Protein AF-A0A971SVP7-F1 (afdb_monomer)

Secondary structure (DSSP, 8-state):
---SHHHHHHHHHHGGGEEEEEE-TTS-EEEEETTS-EEEE-HHHHHTTS-TT-PPP-------------

pLDDT: mean 72.86, std 16.47, range [41.62, 91.69]

Sequence (70 aa):
MRIDWTEKVLLKLVGKGALAYALHPDGLLSVVDRKGQKHWFSAAGYQHLMPSQLKPPASSQTLRGQDDQS

Mean predicted aligned error: 12.03 Å

Structure (mmCIF, N/CA/C/O backbone):
data_AF-A0A971SVP7-F1
#
_entry.id   AF-A0A971SVP7-F1
#
loop_
_atom_site.group_PDB
_atom_site.id
_atom_site.type_symbol
_atom_site.label_atom_id
_atom_site.label_alt_id
_atom_site.label_comp_id
_atom_site.label_asym_id
_atom_site.label_entity_id
_atom_site.label_seq_id
_atom_site.pdbx_PDB_ins_code
_atom_site.Cartn_x
_atom_site.Cartn_y
_atom_site.Cartn_z
_atom_site.occupancy
_atom_site.B_iso_or_equiv
_atom_site.auth_seq_id
_atom_site.auth_comp_id
_atom_site.auth_asym_id
_atom_site.auth_atom_id
_atom_site.pdbx_PDB_model_num
ATOM 1 N N . MET A 1 1 ? 11.416 -15.116 6.941 1.00 41.62 1 MET A N 1
ATOM 2 C CA . MET A 1 1 ? 10.330 -14.134 7.165 1.00 41.62 1 MET A CA 1
ATOM 3 C C . MET A 1 1 ? 10.212 -13.264 5.922 1.00 41.62 1 MET A C 1
ATOM 5 O O . MET A 1 1 ? 11.226 -12.756 5.471 1.00 41.62 1 MET A O 1
ATOM 9 N N . ARG A 1 2 ? 9.026 -13.192 5.301 1.00 48.53 2 ARG A N 1
ATOM 10 C CA . ARG A 1 2 ? 8.784 -12.550 3.987 1.00 48.53 2 ARG A CA 1
ATOM 11 C C . ARG A 1 2 ? 7.840 -11.342 4.109 1.00 48.53 2 ARG A C 1
ATOM 13 O O . ARG A 1 2 ? 7.080 -11.045 3.198 1.00 48.53 2 ARG A O 1
ATOM 20 N N . ILE A 1 3 ? 7.857 -10.702 5.272 1.00 53.66 3 ILE A N 1
ATOM 21 C CA . ILE A 1 3 ? 7.029 -9.554 5.634 1.00 53.66 3 ILE A CA 1
ATOM 22 C C . ILE A 1 3 ? 8.023 -8.495 6.061 1.00 53.66 3 ILE A C 1
ATOM 24 O O . ILE A 1 3 ? 8.700 -8.742 7.040 1.00 53.66 3 ILE A O 1
ATOM 28 N N . ASP A 1 4 ? 8.161 -7.395 5.319 1.00 65.44 4 ASP A N 1
ATOM 29 C CA . ASP A 1 4 ? 8.783 -6.180 5.875 1.00 65.44 4 ASP A CA 1
ATOM 30 C C . ASP A 1 4 ? 8.698 -4.979 4.925 1.00 65.44 4 ASP A C 1
ATOM 32 O O . ASP A 1 4 ? 8.503 -3.852 5.368 1.00 65.44 4 ASP A O 1
ATOM 36 N N . TRP A 1 5 ? 8.833 -5.175 3.609 1.00 72.31 5 TRP A N 1
ATOM 37 C CA . TRP A 1 5 ? 8.865 -4.030 2.687 1.00 72.31 5 TRP A CA 1
ATOM 38 C C . TRP A 1 5 ? 7.462 -3.512 2.358 1.00 72.31 5 TRP A C 1
ATOM 40 O O . TRP A 1 5 ? 7.233 -2.307 2.395 1.00 72.31 5 TRP A O 1
ATOM 50 N N . THR A 1 6 ? 6.507 -4.405 2.087 1.00 75.12 6 THR A N 1
ATOM 51 C CA . THR A 1 6 ? 5.153 -4.013 1.675 1.00 75.12 6 THR A CA 1
ATOM 52 C C . THR A 1 6 ? 4.441 -3.245 2.780 1.00 75.12 6 THR A C 1
ATOM 54 O O . THR A 1 6 ? 3.848 -2.206 2.522 1.00 75.12 6 THR A O 1
ATOM 57 N N . GLU A 1 7 ? 4.581 -3.687 4.030 1.00 78.50 7 GLU A N 1
ATOM 58 C CA . GLU A 1 7 ? 4.014 -2.990 5.184 1.00 78.50 7 GLU A CA 1
ATOM 59 C C . GLU A 1 7 ? 4.631 -1.595 5.376 1.00 78.50 7 GLU A C 1
ATOM 61 O O . GLU A 1 7 ? 3.903 -0.628 5.594 1.00 78.50 7 GLU A O 1
ATOM 66 N N . LYS A 1 8 ? 5.954 -1.449 5.198 1.00 80.44 8 LYS A N 1
ATOM 67 C CA . LYS A 1 8 ? 6.633 -0.141 5.250 1.00 80.44 8 LYS A CA 1
ATOM 68 C C . LYS A 1 8 ? 6.159 0.800 4.144 1.00 80.44 8 LYS A C 1
ATOM 70 O O . LYS A 1 8 ? 5.938 1.980 4.413 1.00 80.44 8 LYS A O 1
ATOM 75 N N . VAL A 1 9 ? 5.974 0.290 2.925 1.00 81.38 9 VAL A N 1
ATOM 76 C CA . VAL A 1 9 ? 5.440 1.069 1.798 1.00 81.38 9 VAL A CA 1
ATOM 77 C C . VAL A 1 9 ? 4.009 1.517 2.095 1.00 81.38 9 VAL A C 1
ATOM 79 O O . VAL A 1 9 ? 3.713 2.705 2.005 1.00 81.38 9 VAL A O 1
ATOM 82 N N . LEU A 1 10 ? 3.136 0.611 2.539 1.00 83.12 10 LEU A N 1
ATOM 83 C CA . LEU A 1 10 ? 1.745 0.940 2.872 1.00 83.12 10 LEU A CA 1
ATOM 84 C C . LEU A 1 10 ? 1.648 1.951 4.021 1.00 83.12 10 LEU A C 1
ATOM 86 O O . LEU A 1 10 ? 0.881 2.910 3.928 1.00 83.12 10 LEU A O 1
ATOM 90 N N . LEU A 1 11 ? 2.475 1.798 5.059 1.00 84.25 11 LEU A N 1
ATOM 91 C CA . LEU A 1 11 ? 2.562 2.748 6.168 1.00 84.25 11 LEU A CA 1
ATOM 92 C C . LEU A 1 11 ? 2.977 4.148 5.694 1.00 84.25 11 LEU A C 1
ATOM 94 O O . LEU A 1 11 ? 2.487 5.142 6.224 1.00 84.25 11 LEU A O 1
ATOM 98 N N . LYS A 1 12 ? 3.869 4.249 4.704 1.00 82.56 12 LYS A N 1
ATOM 99 C CA . LYS A 1 12 ? 4.292 5.535 4.130 1.00 82.56 12 LYS A CA 1
ATOM 100 C C . LYS A 1 12 ? 3.233 6.157 3.220 1.00 82.56 12 LYS A C 1
ATOM 102 O O . LYS A 1 12 ? 3.118 7.377 3.210 1.00 82.56 12 LYS A O 1
ATOM 107 N N . LEU A 1 13 ? 2.469 5.342 2.495 1.00 83.56 13 LEU A N 1
ATOM 108 C CA . LEU A 1 13 ? 1.453 5.814 1.551 1.00 83.56 13 LEU A CA 1
ATOM 109 C C . LEU A 1 13 ? 0.151 6.250 2.235 1.00 83.56 13 LEU A C 1
ATOM 111 O O . LEU A 1 13 ? -0.372 7.315 1.925 1.00 83.56 13 LEU A O 1
ATOM 115 N N . VAL A 1 14 ? -0.377 5.443 3.161 1.00 81.44 14 VAL A N 1
ATOM 116 C CA . VAL A 1 14 ? -1.700 5.676 3.783 1.00 81.44 14 VAL A CA 1
ATOM 117 C C . VAL A 1 14 ? -1.674 5.664 5.319 1.00 81.44 14 VAL A C 1
ATOM 119 O O . VAL A 1 14 ? -2.717 5.763 5.971 1.00 81.44 14 VAL A O 1
ATOM 122 N N . GLY A 1 15 ? -0.492 5.550 5.934 1.00 80.56 15 GLY A N 1
ATOM 123 C CA . GLY A 1 15 ? -0.347 5.474 7.390 1.00 80.56 15 GLY A CA 1
ATOM 124 C C . GLY A 1 15 ? -0.764 4.119 7.971 1.00 80.56 15 GLY A C 1
ATOM 125 O O . GLY A 1 15 ? -0.906 3.124 7.266 1.00 80.56 15 GLY A O 1
ATOM 126 N N . LYS A 1 16 ? -1.022 4.075 9.287 1.00 76.44 16 LYS A N 1
ATOM 127 C CA . LYS A 1 16 ? -1.523 2.875 10.004 1.00 76.44 16 LYS A CA 1
ATOM 128 C C . LYS A 1 16 ? -2.972 2.499 9.633 1.00 76.44 16 LYS A C 1
ATOM 130 O O . LYS A 1 16 ? -3.633 1.777 10.368 1.00 76.44 16 LYS A O 1
ATOM 135 N N . GLY A 1 17 ? -3.501 3.073 8.555 1.00 79.94 17 GLY A N 1
ATOM 136 C CA . GLY A 1 17 ? -4.893 2.961 8.146 1.00 79.94 17 GLY A CA 1
ATOM 137 C C . GLY A 1 17 ? -5.131 2.029 6.965 1.00 79.94 17 GLY A C 1
ATOM 138 O O . GLY A 1 17 ? -6.265 1.990 6.515 1.00 79.94 17 GLY A O 1
ATOM 139 N N . ALA A 1 18 ? -4.129 1.323 6.436 1.00 85.19 18 ALA A N 1
ATOM 140 C CA . ALA A 1 18 ? -4.349 0.368 5.350 1.00 85.19 18 ALA A CA 1
ATOM 141 C C . ALA A 1 18 ? -5.168 -0.834 5.850 1.00 85.19 18 ALA A C 1
ATOM 143 O O . ALA A 1 18 ? -4.720 -1.557 6.737 1.00 85.19 18 ALA A O 1
ATOM 144 N N . LEU A 1 19 ? -6.353 -1.051 5.278 1.00 85.88 19 LEU A N 1
ATOM 145 C CA . LEU A 1 19 ? -7.187 -2.227 5.548 1.00 85.88 19 LEU A CA 1
ATOM 146 C C . LEU A 1 19 ? -6.924 -3.354 4.550 1.00 85.88 19 LEU A C 1
ATOM 148 O O . LEU A 1 19 ? -6.947 -4.526 4.912 1.00 85.88 19 LEU A O 1
ATOM 152 N N . ALA A 1 20 ? -6.685 -3.000 3.290 1.00 86.75 20 ALA A N 1
ATOM 153 C CA . ALA A 1 20 ? -6.401 -3.949 2.226 1.00 86.75 20 ALA A CA 1
ATOM 154 C C . ALA A 1 20 ? -5.502 -3.305 1.173 1.00 86.75 20 ALA A C 1
ATOM 156 O O . ALA A 1 20 ? -5.535 -2.088 0.978 1.00 86.75 20 ALA A O 1
ATOM 157 N N . TYR A 1 21 ? -4.730 -4.124 0.467 1.00 87.75 21 TYR A N 1
ATOM 158 C CA . TYR A 1 21 ? -3.972 -3.694 -0.697 1.00 87.75 21 TYR A CA 1
ATOM 159 C C . TYR A 1 21 ? -3.943 -4.792 -1.759 1.00 87.75 21 TYR A C 1
ATOM 161 O O . TYR A 1 21 ? -4.059 -5.975 -1.443 1.00 87.75 21 TYR A O 1
ATOM 169 N N . ALA A 1 22 ? -3.761 -4.394 -3.013 1.00 87.81 22 ALA A N 1
ATOM 170 C CA . ALA A 1 22 ? -3.488 -5.304 -4.116 1.00 87.81 22 ALA A 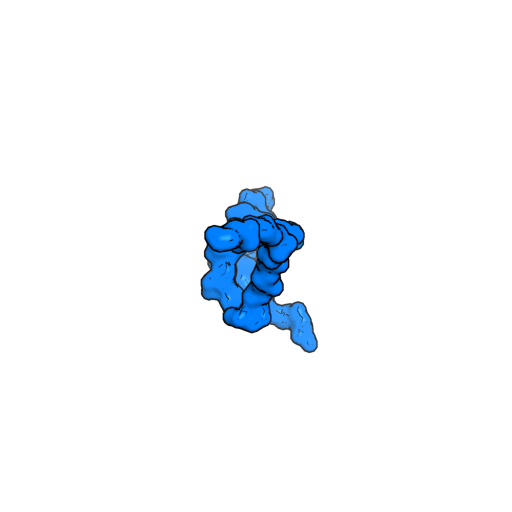CA 1
ATOM 171 C C . ALA A 1 22 ? -2.435 -4.685 -5.033 1.00 87.81 22 ALA A C 1
ATOM 173 O O . ALA A 1 22 ? -2.573 -3.529 -5.445 1.00 87.81 22 ALA A O 1
ATOM 174 N N . LEU A 1 23 ? -1.389 -5.460 -5.318 1.00 85.62 23 LEU A N 1
ATOM 175 C CA . 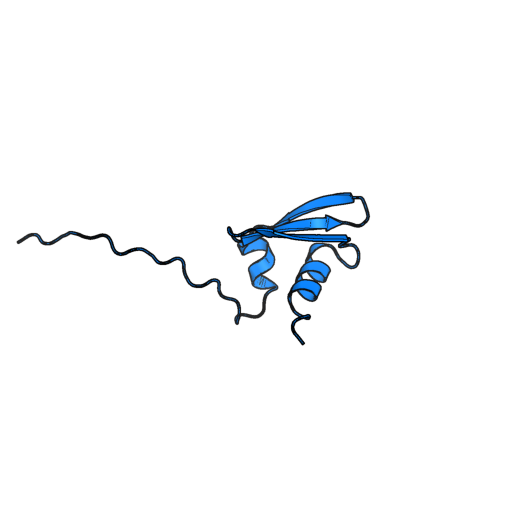LEU A 1 23 ? -0.384 -5.143 -6.324 1.00 85.62 23 LEU A CA 1
ATOM 176 C C . LEU A 1 23 ? -0.785 -5.838 -7.622 1.00 85.62 23 LEU A C 1
ATOM 178 O O . LEU A 1 23 ? -0.855 -7.067 -7.678 1.00 85.62 23 LEU A O 1
ATOM 182 N N . HIS A 1 24 ? -1.080 -5.043 -8.638 1.00 87.00 24 HIS A N 1
ATOM 183 C CA . HIS A 1 24 ? -1.497 -5.517 -9.948 1.00 87.00 24 HIS A CA 1
ATOM 184 C C . HIS A 1 24 ? -0.270 -5.894 -10.800 1.00 87.00 24 HIS A C 1
ATOM 186 O O . HIS A 1 24 ? 0.836 -5.414 -10.534 1.00 87.00 24 HIS A O 1
ATOM 192 N N . PRO A 1 25 ? -0.429 -6.755 -11.824 1.00 80.75 25 PRO A N 1
ATOM 193 C CA . PRO A 1 25 ? 0.683 -7.215 -12.666 1.00 80.75 25 PRO A CA 1
ATOM 194 C C . PRO A 1 25 ? 1.393 -6.099 -13.446 1.00 80.75 25 PRO A C 1
ATOM 196 O O . PRO A 1 25 ? 2.556 -6.244 -13.809 1.00 80.75 25 PRO A O 1
ATOM 199 N N . ASP A 1 26 ? 0.702 -4.988 -13.694 1.00 84.06 26 ASP A N 1
ATOM 200 C CA . ASP A 1 26 ? 1.224 -3.771 -14.326 1.00 84.06 26 ASP A CA 1
ATOM 201 C C . ASP A 1 26 ? 2.033 -2.884 -13.355 1.00 84.06 26 ASP A C 1
ATOM 203 O O . ASP A 1 26 ? 2.588 -1.857 -13.748 1.00 84.06 26 ASP A O 1
ATOM 207 N N . GLY A 1 27 ? 2.112 -3.273 -12.079 1.00 84.56 27 GLY A N 1
ATOM 208 C CA . GLY A 1 27 ? 2.768 -2.513 -11.024 1.00 84.56 27 GLY A CA 1
ATOM 209 C C . GLY A 1 27 ? 1.888 -1.427 -10.403 1.00 84.56 27 GLY A C 1
ATOM 210 O O . GLY A 1 27 ? 2.394 -0.627 -9.611 1.00 84.56 27 GLY A O 1
ATOM 211 N N . LEU A 1 28 ? 0.590 -1.371 -10.705 1.00 88.81 28 LEU A N 1
ATOM 212 C CA . LEU A 1 28 ? -0.341 -0.501 -9.994 1.00 88.81 28 LEU A CA 1
ATOM 213 C C . LEU A 1 28 ? -0.584 -1.048 -8.582 1.00 88.81 28 LEU A C 1
ATOM 215 O O . LEU A 1 28 ? -0.837 -2.235 -8.389 1.00 88.81 28 LEU A O 1
ATOM 219 N N . LEU A 1 29 ? -0.531 -0.180 -7.577 1.00 89.06 29 LEU A N 1
ATOM 220 C CA . LEU A 1 29 ? -0.855 -0.525 -6.199 1.00 89.06 29 LEU A CA 1
ATOM 221 C C . LEU A 1 29 ? -2.179 0.135 -5.819 1.00 89.06 29 LEU A C 1
ATOM 223 O O . LEU A 1 29 ? -2.283 1.359 -5.767 1.00 89.06 29 LEU A O 1
ATOM 227 N N . SER A 1 30 ? -3.184 -0.682 -5.525 1.00 91.25 30 SER A N 1
ATOM 228 C CA . SER A 1 30 ? -4.450 -0.217 -4.956 1.00 91.25 30 SER A CA 1
ATOM 229 C C . SER A 1 30 ? -4.465 -0.455 -3.453 1.00 91.25 30 SER A C 1
ATOM 231 O O . SER A 1 30 ? -4.127 -1.555 -3.017 1.00 91.25 30 SER A O 1
ATOM 233 N N . VAL A 1 31 ? -4.865 0.546 -2.670 1.00 91.56 31 VAL A N 1
ATOM 234 C CA . VAL A 1 31 ? -4.932 0.477 -1.203 1.00 91.56 31 VAL A CA 1
ATOM 235 C C . VAL A 1 31 ? -6.287 0.980 -0.726 1.00 91.56 31 VAL A C 1
ATOM 237 O O . VAL A 1 31 ? -6.753 2.023 -1.172 1.00 91.56 31 VAL A O 1
ATOM 240 N N . VAL A 1 32 ? -6.915 0.253 0.193 1.00 90.44 32 VAL A N 1
ATOM 241 C CA . VAL A 1 32 ? -8.134 0.684 0.885 1.00 90.44 32 VAL A CA 1
ATOM 242 C C . VAL A 1 32 ? -7.746 1.196 2.262 1.00 90.44 32 VAL A C 1
ATOM 244 O O . VAL A 1 32 ? -7.114 0.465 3.029 1.00 90.44 32 VAL A O 1
ATOM 247 N N . ASP A 1 33 ? -8.111 2.434 2.584 1.00 89.31 33 ASP A N 1
ATOM 248 C CA . ASP A 1 33 ? -7.870 3.003 3.907 1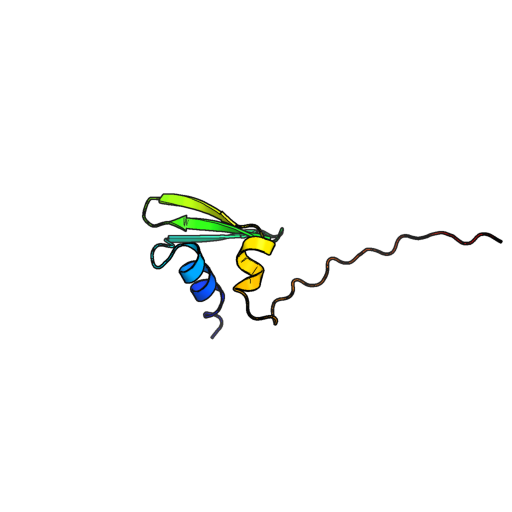.00 89.31 33 ASP A CA 1
ATOM 249 C C . ASP A 1 33 ? -8.984 2.669 4.920 1.00 89.31 33 ASP A C 1
ATOM 251 O O . ASP A 1 33 ? -10.043 2.137 4.587 1.00 89.31 33 ASP A O 1
ATOM 255 N N . ARG A 1 34 ? -8.758 3.026 6.187 1.00 86.69 34 ARG A N 1
ATOM 256 C CA . ARG A 1 34 ? -9.689 2.823 7.309 1.00 86.69 34 ARG A CA 1
ATOM 257 C C . ARG A 1 34 ? -11.008 3.587 7.192 1.00 86.69 34 ARG A C 1
ATOM 259 O O . ARG A 1 34 ? -11.925 3.319 7.959 1.00 86.69 34 ARG A O 1
ATOM 266 N N . LYS A 1 35 ? -11.096 4.560 6.284 1.00 88.44 35 LYS A N 1
ATOM 267 C CA . LYS A 1 35 ? -12.331 5.277 5.942 1.00 88.44 35 LYS A CA 1
ATOM 268 C C . LYS A 1 35 ? -13.058 4.609 4.766 1.00 88.44 35 LYS A C 1
ATOM 270 O O . LYS A 1 35 ? -14.077 5.127 4.323 1.00 88.44 35 LYS A O 1
ATOM 275 N N . GLY A 1 36 ? -12.540 3.490 4.256 1.00 88.88 36 GLY A N 1
ATOM 276 C CA . GLY A 1 36 ? -13.061 2.786 3.089 1.00 88.88 36 GLY A CA 1
ATOM 277 C C . GLY A 1 36 ? -12.692 3.445 1.759 1.00 88.88 36 GLY A C 1
ATOM 278 O O . GLY A 1 36 ? -13.239 3.060 0.726 1.00 88.88 36 GLY A O 1
ATOM 279 N N . GLN A 1 37 ? -11.789 4.431 1.750 1.00 90.62 37 GLN A N 1
ATOM 280 C CA . GLN A 1 37 ? -11.395 5.115 0.518 1.00 90.62 37 GLN A CA 1
ATOM 281 C C . GLN A 1 37 ? -10.340 4.304 -0.230 1.00 90.62 37 GLN A C 1
ATOM 283 O O . GLN A 1 37 ? -9.406 3.767 0.369 1.00 90.62 37 GLN A O 1
ATOM 288 N N . LYS A 1 38 ? -10.496 4.227 -1.555 1.00 91.69 38 LYS A N 1
ATOM 289 C CA . LYS A 1 38 ? -9.554 3.555 -2.452 1.00 91.69 38 LYS A CA 1
ATOM 290 C C . LYS A 1 38 ? -8.542 4.555 -2.992 1.00 91.69 38 LYS A C 1
ATOM 292 O O . LYS A 1 38 ? -8.914 5.510 -3.668 1.00 91.69 38 LYS A O 1
ATOM 297 N N . HIS A 1 39 ? -7.273 4.277 -2.739 1.00 88.50 39 HIS A N 1
ATOM 298 C CA . HIS A 1 39 ? -6.125 5.018 -3.241 1.00 88.50 39 HIS A CA 1
ATOM 299 C C . HIS A 1 39 ? -5.409 4.185 -4.298 1.00 88.50 39 HIS A C 1
ATOM 301 O O . HIS A 1 39 ? -5.269 2.969 -4.145 1.00 88.50 39 HIS A O 1
ATOM 307 N N . TRP A 1 40 ? -4.949 4.843 -5.356 1.00 90.31 40 TRP A N 1
ATOM 308 C CA . TRP A 1 40 ? -4.246 4.210 -6.466 1.00 90.31 40 TRP A CA 1
ATOM 309 C C . TRP A 1 40 ? -2.872 4.846 -6.610 1.00 90.31 40 TRP A C 1
ATOM 311 O O . TRP A 1 40 ? -2.758 6.065 -6.730 1.00 90.31 40 TRP A O 1
ATOM 321 N N . PHE A 1 41 ? -1.834 4.020 -6.611 1.00 88.25 41 PHE A N 1
ATOM 322 C CA . PHE A 1 41 ? -0.453 4.460 -6.738 1.00 88.25 41 PHE A CA 1
ATOM 323 C C . PHE A 1 41 ? 0.186 3.762 -7.930 1.00 88.25 41 PHE A C 1
ATOM 325 O O . PHE A 1 41 ? 0.219 2.534 -7.999 1.00 88.25 41 PHE A O 1
ATOM 332 N N . SER A 1 42 ? 0.709 4.543 -8.870 1.00 88.25 42 SER A 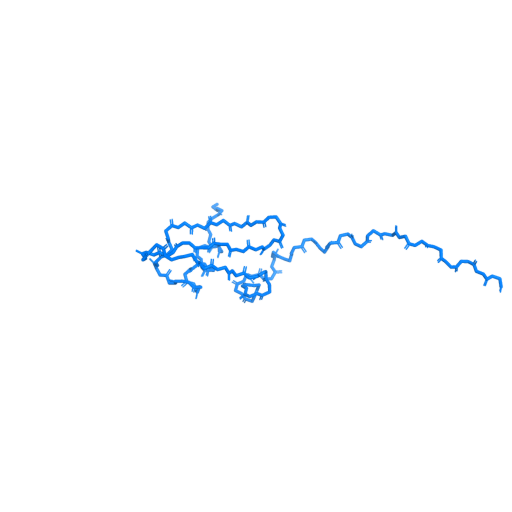N 1
ATOM 333 C CA . SER A 1 42 ? 1.506 4.006 -9.971 1.00 88.25 42 SER A CA 1
ATOM 334 C C . SER A 1 42 ? 2.820 3.427 -9.448 1.00 88.25 42 SER A C 1
ATOM 336 O O . SER A 1 42 ? 3.315 3.851 -8.401 1.00 88.25 42 SER A O 1
ATOM 338 N N . ALA A 1 43 ? 3.427 2.509 -10.205 1.00 83.31 43 ALA A N 1
ATOM 339 C CA . ALA A 1 43 ? 4.725 1.929 -9.861 1.00 83.31 43 ALA A CA 1
ATOM 340 C C . ALA A 1 43 ? 5.780 3.010 -9.558 1.00 83.31 43 ALA A C 1
ATOM 342 O O . ALA A 1 43 ? 6.471 2.939 -8.546 1.00 83.31 43 ALA A O 1
ATOM 343 N N . ALA A 1 44 ? 5.847 4.068 -10.372 1.00 82.75 44 ALA A N 1
ATOM 344 C CA . ALA A 1 44 ? 6.746 5.201 -10.141 1.00 82.75 44 ALA A CA 1
ATOM 345 C C . ALA A 1 44 ? 6.450 5.944 -8.821 1.00 82.75 44 ALA A C 1
ATOM 347 O O . ALA A 1 44 ? 7.368 6.408 -8.144 1.00 82.75 44 ALA A O 1
ATOM 348 N N . GLY A 1 45 ? 5.175 6.018 -8.426 1.00 81.38 45 GLY A N 1
ATOM 349 C CA . GLY A 1 45 ? 4.714 6.728 -7.234 1.00 81.38 45 GLY A CA 1
ATOM 350 C C . GLY A 1 45 ? 5.169 6.114 -5.910 1.00 81.38 45 GLY A C 1
ATOM 351 O O . GLY A 1 45 ? 5.277 6.842 -4.931 1.00 81.38 45 GLY A O 1
ATOM 352 N N . TYR A 1 46 ? 5.486 4.816 -5.864 1.00 80.25 46 TYR A N 1
ATOM 353 C CA . TYR A 1 46 ? 5.983 4.154 -4.646 1.00 80.25 46 TYR A CA 1
ATOM 354 C C . TYR A 1 46 ? 7.337 3.450 -4.822 1.00 80.25 46 TYR A C 1
ATOM 356 O O . TYR A 1 46 ? 7.894 2.958 -3.842 1.00 80.25 46 TYR A O 1
ATOM 364 N N . GLN A 1 47 ? 7.914 3.443 -6.029 1.00 78.81 47 GLN A N 1
ATOM 365 C CA . GLN A 1 47 ? 9.240 2.871 -6.302 1.00 78.81 47 GLN A CA 1
ATOM 366 C C . GLN A 1 47 ? 10.341 3.449 -5.404 1.00 78.81 47 GLN A C 1
ATOM 368 O O . GLN A 1 47 ? 11.212 2.711 -4.960 1.00 78.81 47 GLN A O 1
ATOM 373 N N . HIS A 1 48 ? 10.278 4.742 -5.073 1.00 77.50 48 HIS A N 1
ATOM 374 C CA . HIS A 1 48 ? 11.242 5.396 -4.180 1.00 77.50 48 HIS A CA 1
ATOM 375 C C . HIS A 1 48 ? 11.145 4.927 -2.713 1.00 77.50 48 HIS A C 1
ATOM 377 O O . HIS A 1 48 ? 12.034 5.206 -1.912 1.00 77.50 48 HIS A O 1
ATOM 383 N N . LEU A 1 49 ? 10.063 4.228 -2.353 1.00 76.62 49 LEU A N 1
ATOM 384 C CA . LEU A 1 49 ? 9.840 3.645 -1.028 1.00 76.62 49 LEU A CA 1
ATOM 385 C C . LEU A 1 49 ? 10.282 2.1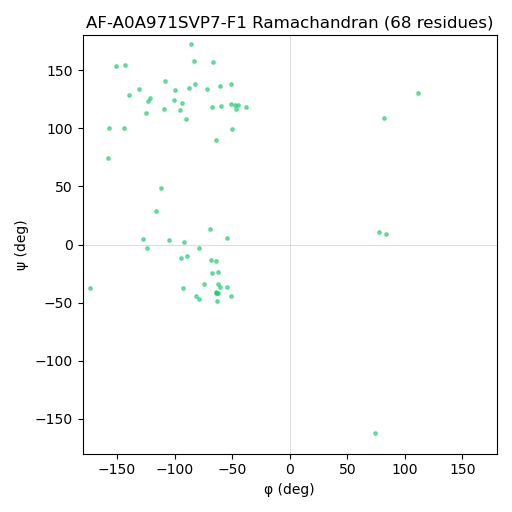77 -0.965 1.00 76.62 49 LEU A C 1
ATOM 387 O O . LEU A 1 49 ? 10.354 1.604 0.125 1.00 76.62 49 LEU A O 1
ATOM 391 N N . MET A 1 50 ? 10.561 1.558 -2.115 1.00 69.88 50 MET A N 1
ATOM 392 C CA . MET A 1 50 ? 11.048 0.187 -2.189 1.00 69.88 50 MET A CA 1
ATOM 393 C C . MET A 1 50 ? 12.579 0.175 -2.091 1.00 69.88 50 MET A C 1
ATOM 395 O O . MET A 1 50 ? 13.243 0.956 -2.771 1.00 69.88 50 MET A O 1
ATOM 399 N N . PRO A 1 51 ? 13.181 -0.711 -1.276 1.00 62.31 51 PRO A N 1
ATOM 400 C CA . PRO A 1 51 ? 14.624 -0.911 -1.324 1.00 62.31 51 PRO A CA 1
ATOM 401 C C . PRO A 1 51 ? 15.011 -1.392 -2.731 1.00 62.31 51 PRO A C 1
ATOM 403 O O . PRO A 1 51 ? 14.343 -2.273 -3.276 1.00 62.31 51 PRO A O 1
ATOM 406 N N . SER A 1 52 ? 16.089 -0.838 -3.304 1.00 55.75 52 SER A N 1
ATOM 407 C CA . SER A 1 52 ? 16.559 -0.994 -4.702 1.00 55.75 52 SER A CA 1
ATOM 408 C C . SER A 1 52 ? 16.783 -2.432 -5.218 1.00 55.75 52 SER A C 1
ATOM 410 O O . SER A 1 52 ? 17.272 -2.625 -6.326 1.00 55.75 52 SER A O 1
ATOM 412 N N . GLN A 1 53 ? 16.440 -3.449 -4.431 1.00 52.22 53 GLN A N 1
ATOM 413 C CA . GLN A 1 53 ? 16.560 -4.880 -4.713 1.00 52.22 53 GLN A CA 1
ATOM 414 C C . GLN A 1 53 ? 1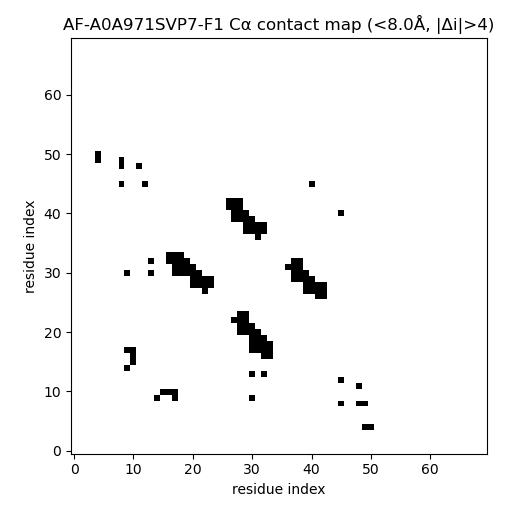5.323 -5.469 -5.419 1.00 52.22 53 GLN A C 1
ATOM 416 O O . GLN A 1 53 ? 15.370 -6.599 -5.889 1.00 52.22 53 GLN A O 1
ATOM 421 N N . LEU A 1 54 ? 14.223 -4.716 -5.523 1.00 49.59 54 LEU A N 1
ATOM 422 C CA . LEU A 1 54 ? 13.018 -5.099 -6.271 1.00 49.59 54 LEU A CA 1
ATOM 423 C C . LEU A 1 54 ? 12.850 -4.197 -7.497 1.00 49.59 54 LEU A C 1
ATOM 425 O O . LEU A 1 54 ? 11.786 -3.632 -7.740 1.00 49.59 54 LEU A O 1
ATOM 429 N N . LYS A 1 55 ? 13.927 -4.027 -8.271 1.00 46.34 55 LYS A N 1
ATOM 430 C CA . LYS A 1 55 ? 13.796 -3.531 -9.640 1.00 46.34 55 LYS A CA 1
ATOM 431 C C . LYS A 1 55 ? 12.897 -4.550 -10.355 1.00 46.34 55 LYS A C 1
ATOM 433 O O . LYS A 1 55 ? 13.272 -5.726 -10.364 1.00 46.34 55 LYS A O 1
ATOM 438 N N . PRO A 1 56 ? 11.718 -4.173 -10.886 1.00 48.75 56 PRO A N 1
ATOM 439 C CA . PRO A 1 56 ? 10.975 -5.092 -11.739 1.00 48.75 56 PRO A CA 1
ATOM 440 C C . PRO A 1 56 ? 11.953 -5.603 -12.805 1.00 48.75 56 PRO A C 1
ATOM 442 O O . PRO A 1 56 ? 12.788 -4.803 -13.256 1.00 48.75 56 PRO A O 1
ATOM 445 N N . PRO A 1 57 ? 11.944 -6.907 -13.154 1.00 43.41 57 PRO A N 1
ATOM 446 C CA . PRO A 1 57 ? 12.763 -7.372 -14.261 1.00 43.41 57 PRO A CA 1
ATOM 447 C C . PRO A 1 57 ? 12.429 -6.446 -15.420 1.00 43.41 57 PRO A C 1
ATOM 449 O O . PRO A 1 57 ? 11.251 -6.263 -15.734 1.00 43.41 57 PRO A O 1
ATOM 452 N N . ALA A 1 58 ? 13.456 -5.755 -15.924 1.00 51.38 58 ALA A N 1
ATOM 453 C CA . ALA A 1 58 ? 13.311 -4.841 -17.037 1.00 51.38 58 ALA A CA 1
ATOM 454 C C . ALA A 1 58 ? 12.461 -5.572 -18.065 1.00 51.38 58 ALA A C 1
ATOM 456 O O . ALA A 1 58 ? 12.821 -6.688 -18.447 1.00 51.38 58 ALA A O 1
ATOM 457 N N . SER A 1 59 ? 11.303 -4.994 -18.396 1.00 49.09 59 SER A N 1
ATOM 458 C CA . SER A 1 59 ? 10.449 -5.478 -19.464 1.00 49.09 59 SER A CA 1
ATOM 459 C C . SER A 1 59 ? 11.366 -5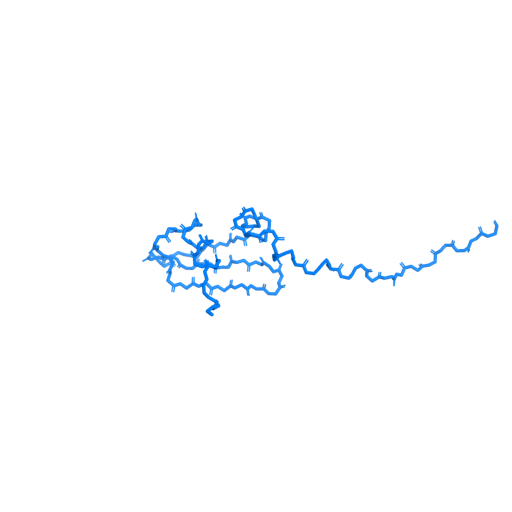.931 -20.578 1.00 49.09 59 SER A C 1
ATOM 461 O O . SER A 1 59 ? 12.181 -5.132 -21.044 1.00 49.09 59 SER A O 1
ATOM 463 N N . SER A 1 60 ? 11.299 -7.217 -20.916 1.00 46.53 60 SER A N 1
ATOM 464 C CA . SER A 1 60 ? 11.960 -7.761 -22.084 1.00 46.53 60 SER A CA 1
ATOM 465 C C . SER A 1 60 ? 11.578 -6.854 -23.247 1.00 46.53 60 SER A C 1
ATOM 467 O O . SER A 1 60 ? 10.468 -6.942 -23.771 1.00 46.53 60 SER A O 1
ATOM 469 N N . GLN A 1 61 ? 12.468 -5.928 -23.606 1.00 48.44 61 GLN A N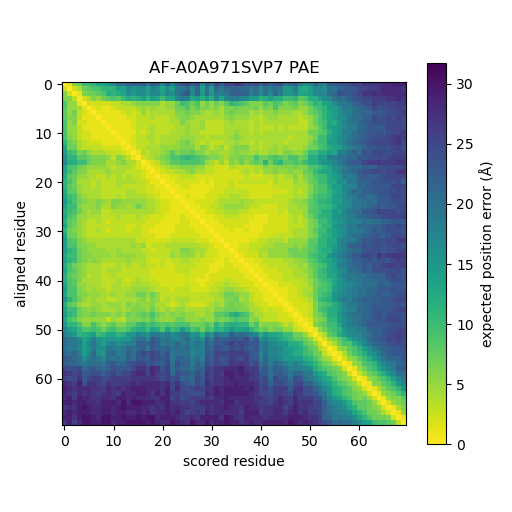 1
ATOM 470 C CA . GLN A 1 61 ? 12.479 -5.319 -24.918 1.00 48.44 61 GLN A CA 1
ATOM 471 C C . GLN A 1 61 ? 12.793 -6.481 -25.846 1.00 48.44 61 GLN A C 1
ATOM 473 O O . GLN A 1 61 ? 13.941 -6.865 -26.055 1.00 48.44 61 GLN A O 1
ATOM 478 N N . THR A 1 62 ? 11.720 -7.126 -26.285 1.00 47.47 62 THR A N 1
ATOM 479 C CA . THR A 1 62 ? 11.707 -8.091 -27.363 1.00 47.47 62 THR A CA 1
ATOM 480 C C . THR A 1 62 ? 12.497 -7.500 -28.522 1.00 47.47 62 THR A C 1
ATOM 482 O O . THR A 1 62 ? 12.112 -6.475 -29.083 1.00 47.47 62 THR A O 1
ATOM 485 N N . LEU A 1 63 ? 13.605 -8.162 -28.860 1.00 53.00 63 LEU A N 1
ATOM 486 C CA . LEU A 1 63 ? 14.268 -8.034 -30.147 1.00 53.00 63 LEU A CA 1
ATOM 487 C C . LEU A 1 63 ? 13.228 -8.146 -31.275 1.00 53.00 63 LEU A C 1
ATOM 489 O O . LEU A 1 63 ? 12.579 -9.180 -31.438 1.00 53.00 63 LEU A O 1
ATOM 493 N N . ARG A 1 64 ? 13.130 -7.097 -32.084 1.00 44.62 64 ARG A N 1
ATOM 494 C CA . ARG A 1 64 ? 12.643 -7.103 -33.470 1.00 44.62 64 ARG A CA 1
ATOM 495 C C . ARG A 1 64 ? 13.273 -5.842 -34.070 1.00 44.62 64 ARG A C 1
ATOM 497 O O . ARG A 1 64 ? 12.903 -4.756 -33.659 1.00 44.62 64 ARG A O 1
ATOM 504 N N . GLY A 1 65 ? 14.354 -5.883 -34.837 1.00 47.59 65 GLY A N 1
ATOM 505 C CA . GLY A 1 65 ? 14.654 -6.760 -35.958 1.00 47.59 65 GLY A CA 1
ATOM 506 C C . GLY A 1 65 ? 14.644 -5.882 -37.213 1.00 47.59 65 GLY A C 1
ATOM 507 O O . GLY A 1 65 ? 13.658 -5.185 -37.410 1.00 47.59 65 GLY A O 1
ATOM 508 N N . GLN A 1 66 ? 15.704 -6.003 -38.022 1.00 49.88 66 GLN A N 1
ATOM 509 C CA . GLN A 1 66 ? 15.940 -5.406 -39.351 1.00 49.88 66 GLN A CA 1
ATOM 510 C C . GLN A 1 66 ? 16.447 -3.966 -39.370 1.00 49.88 66 GLN A C 1
ATOM 512 O O . GLN A 1 66 ? 15.661 -3.075 -39.122 1.00 49.88 66 GLN A O 1
ATOM 517 N N . ASP A 1 67 ? 17.726 -3.804 -39.741 1.00 48.56 67 ASP A N 1
ATOM 518 C CA . ASP A 1 67 ? 18.219 -2.847 -40.749 1.00 48.56 67 ASP A CA 1
ATOM 519 C C . ASP A 1 67 ? 19.584 -3.368 -41.258 1.00 48.56 67 ASP A C 1
ATOM 521 O O . ASP A 1 67 ? 20.650 -2.902 -40.864 1.00 48.56 67 ASP A O 1
ATOM 525 N N . ASP A 1 68 ? 19.551 -4.418 -42.080 1.00 60.06 68 ASP A N 1
ATOM 526 C CA . ASP A 1 68 ? 20.644 -4.742 -43.003 1.00 60.06 68 ASP A CA 1
ATOM 527 C C . ASP A 1 68 ? 20.336 -4.000 -44.307 1.00 60.06 68 ASP A C 1
ATOM 529 O O . ASP A 1 68 ? 19.371 -4.351 -44.987 1.00 60.06 68 ASP A O 1
ATOM 533 N N . GLN A 1 69 ? 21.084 -2.939 -44.617 1.00 58.03 69 GLN A N 1
ATOM 534 C CA . GLN A 1 69 ? 21.177 -2.393 -45.973 1.00 58.03 69 GLN A CA 1
ATOM 535 C C . GLN A 1 69 ? 22.600 -1.885 -46.230 1.00 58.03 69 GLN A C 1
ATOM 537 O O . GLN A 1 69 ? 22.984 -0.824 -45.744 1.00 58.03 69 GLN A O 1
ATOM 542 N N . SER A 1 70 ? 23.346 -2.741 -46.939 1.00 60.72 70 SER A N 1
ATOM 543 C CA . SER A 1 70 ? 24.173 -2.480 -48.141 1.00 60.72 70 SER A CA 1
ATOM 544 C C . SER A 1 70 ? 25.002 -1.197 -48.214 1.00 60.72 70 SER A C 1
ATOM 546 O O . SER A 1 70 ? 24.411 -0.102 -48.316 1.00 60.72 70 SER A O 1
#

Foldseek 3Di:
DPDDQVVQLCCVPANPFFPDWDQDPQRWIWTQGVVRDIDIAHNVRRVVSGDPPPPPPPPPPDDDDDDDDD

Nearest PDB structures (foldseek):
  5dqr-assembly1_C  TM=6.960E-01  e=4.263E-01  Arabidopsis thaliana
  1a7a-assembly1_A  TM=6.791E-01  e=3.989E-01  Homo sapiens
  6th6-assembly1_Af  TM=6.470E-01  e=5.942E-01  Thermococcus kodakarensis KOD1
  3h9u-assembly1_C  TM=6.764E-01  e=1.154E+00  Trypanosoma brucei
  9e7f-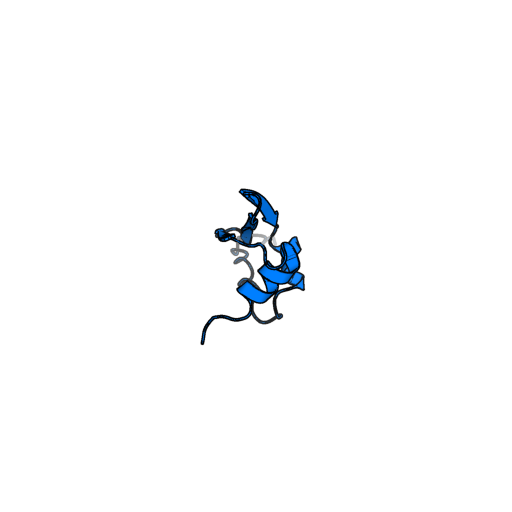assembly1_BE  TM=7.028E-01  e=1.409E+00  Pyrobaculum calidifontis JCM 11548

Solvent-accessible surface area (backbone atoms only — not comparable to full-atom values): 4676 Å² total; per-residue (Å²): 136,96,78,63,63,66,61,53,39,44,40,70,75,60,35,99,31,64,73,48,73,49,77,45,98,89,42,38,35,41,37,28,34,76,85,70,48,79,46,81,38,52,44,80,74,50,49,86,64,46,68,87,84,70,65,70,78,72,75,80,78,72,89,75,83,87,87,89,77,135

Radius of gyration: 17.4 Å; Cα contacts (8 Å, |Δi|>4): 63; chains: 1; bounding box: 37×21×58 Å